Protein 6W3W (pdb70)

Secondary structure (DSSP, 8-state):
-HHHHHHHHHHHHHHHHHHHT-HHHHHHHEEEEEEEEETTEEEESHHHHHHHHHHHT--EEEEEEEEEETTEEEEEEEEEETTEEEEEEEEEEEETTEEEEEEEEE-

Structure (mmCIF, N/CA/C/O backbone):
data_6W3W
#
_entry.id   6W3W
#
_cell.length_a   48.864
_cell.length_b   48.864
_cell.length_c   84.576
_cell.angle_alpha   90.000
_cell.angle_beta   90.000
_cell.angle_gamma   90.000
#
_symmetry.space_group_name_H-M   'P 41 21 2'
#
loop_
_entity.id
_entity.type
_entity.pdbx_description
1 polymer 'DENOVO NTF2'
2 non-polymer 'NITRATE ION'
3 water water
#
loop_
_atom_site.group_PDB
_atom_site.id
_atom_site.type_symbol
_atom_site.label_atom_id
_atom_site.label_alt_id
_atom_site.label_comp_id
_atom_site.label_asym_id
_atom_site.label_entity_id
_atom_site.label_seq_id
_atom_site.pdbx_PDB_ins_code
_atom_site.Cartn_x
_atom_site.Cartn_y
_atom_site.Cartn_z
_atom_site.occupancy
_atom_site.B_iso_or_equiv
_atom_site.auth_seq_id
_atom_site.auth_comp_id
_atom_site.auth_asym_id
_atom_site.auth_atom_id
_atom_site.pdbx_PDB_model_num
ATOM 1 N N . ASP A 1 1 ? 19.80996 11.29414 4.19756 1.000 66.03405 1 ASP A N 1
ATOM 2 C CA . ASP A 1 1 ? 21.27670 11.02791 4.26964 1.000 51.50115 1 ASP A CA 1
ATOM 3 C C . ASP A 1 1 ? 21.72306 10.21090 3.05951 1.000 39.87686 1 ASP A C 1
ATOM 4 O O . ASP A 1 1 ? 20.96635 9.38369 2.54190 1.000 35.25684 1 ASP A O 1
ATOM 15 N N . GLU A 1 2 ? 22.95309 10.46393 2.60054 1.000 39.84144 2 GLU A N 1
ATOM 16 C CA . GLU A 1 2 ? 23.51033 9.66774 1.51374 1.000 39.91587 2 GLU A CA 1
ATOM 17 C C . GLU A 1 2 ? 23.59096 8.19617 1.89434 1.000 44.96984 2 GLU A C 1
ATOM 18 O O . GLU A 1 2 ? 23.42769 7.31821 1.04128 1.000 29.76137 2 GLU A O 1
ATOM 30 N N . ASP A 1 3 ? 23.85041 7.90327 3.16679 1.000 38.96924 3 ASP A N 1
ATOM 31 C CA . ASP A 1 3 ? 23.97671 6.51124 3.58223 1.000 40.00471 3 ASP A CA 1
ATOM 32 C C . ASP A 1 3 ? 22.65896 5.76717 3.42036 1.000 22.37892 3 ASP A C 1
ATOM 33 O O . ASP A 1 3 ? 22.63733 4.62678 2.94392 1.000 29.01297 3 ASP A O 1
ATOM 42 N N . ARG A 1 4 ? 21.54566 6.39872 3.79562 1.000 23.42893 4 ARG A N 1
ATOM 43 C CA . ARG A 1 4 ? 20.24809 5.75010 3.63639 1.000 22.13717 4 ARG A CA 1
ATOM 44 C C . ARG A 1 4 ? 19.93206 5.51153 2.16477 1.000 20.82974 4 ARG A C 1
ATOM 45 O O . ARG A 1 4 ? 19.42475 4.44642 1.79194 1.000 20.53573 4 ARG A O 1
ATOM 66 N N . GLU A 1 5 ? 20.22879 6.49338 1.31274 1.000 23.81201 5 GLU A N 1
ATOM 67 C CA . GLU A 1 5 ? 19.91941 6.35095 -0.10448 1.000 23.01289 5 GLU A CA 1
ATOM 68 C C . GLU A 1 5 ? 20.71984 5.22087 -0.73862 1.000 19.85524 5 GLU A C 1
ATOM 69 O O . GLU A 1 5 ? 20.20926 4.50115 -1.60061 1.000 19.30942 5 GLU A O 1
ATOM 81 N N . TRP A 1 6 ? 21.97496 5.04176 -0.32954 1.000 19.77508 6 TRP A N 1
ATOM 82 C CA . TRP A 1 6 ? 22.76199 3.95044 -0.89551 1.000 16.17916 6 TRP A CA 1
ATOM 83 C C . TRP A 1 6 ? 22.24668 2.59169 -0.43821 1.000 18.41055 6 TRP A C 1
ATOM 84 O O . TRP A 1 6 ? 22.19251 1.64718 -1.23318 1.000 17.67341 6 TRP A O 1
ATOM 105 N N . ILE A 1 7 ? 21.85830 2.46429 0.83255 1.000 16.46788 7 ILE A N 1
ATOM 106 C CA . ILE A 1 7 ? 21.26126 1.20682 1.27415 1.000 16.04065 7 ILE A CA 1
ATOM 107 C C . ILE A 1 7 ? 19.99500 0.92163 0.47388 1.000 17.05698 7 ILE A C 1
ATOM 108 O O . ILE A 1 7 ? 19.72798 -0.22190 0.08784 1.000 17.88189 7 ILE A O 1
ATOM 124 N N . GLU A 1 8 ? 19.19576 1.95527 0.20371 1.000 16.61319 8 GLU A N 1
ATOM 125 C CA . GLU A 1 8 ? 17.96842 1.75195 -0.55896 1.000 14.96328 8 GLU A CA 1
ATOM 126 C C . GLU A 1 8 ? 18.27377 1.28288 -1.97881 1.000 16.61472 8 GLU A C 1
ATOM 127 O O . GLU A 1 8 ? 17.59138 0.39877 -2.51261 1.000 17.01936 8 GLU A O 1
ATOM 139 N N . ARG A 1 9 ? 19.31649 1.84336 -2.59081 1.000 14.99757 9 ARG A N 1
ATOM 140 C CA . ARG A 1 9 ? 19.68201 1.44681 -3.94650 1.000 16.44389 9 ARG A CA 1
ATOM 141 C C . ARG A 1 9 ? 20.08934 -0.02003 -3.98719 1.000 17.09956 9 ARG A C 1
ATOM 142 O O . ARG A 1 9 ? 19.64308 -0.77489 -4.85401 1.000 16.02171 9 ARG A O 1
ATOM 163 N N . PHE A 1 10 ? 20.92033 -0.45158 -3.03727 1.000 15.72542 10 PHE A N 1
ATOM 164 C CA . PHE A 1 10 ? 21.30592 -1.85846 -2.99984 1.000 15.29305 10 PHE A CA 1
ATOM 165 C C . PHE A 1 10 ? 20.12932 -2.75013 -2.62276 1.000 18.00252 10 PHE A C 1
ATOM 166 O O . PHE A 1 10 ? 20.02268 -3.87432 -3.13375 1.000 15.49208 10 PHE A O 1
ATOM 183 N N . ASN A 1 11 ? 19.21654 -2.25860 -1.77660 1.000 17.35256 11 ASN A N 1
ATOM 184 C CA . ASN A 1 11 ? 18.03944 -3.05322 -1.43575 1.000 18.51547 11 ASN A CA 1
ATOM 185 C C . ASN A 1 11 ? 17.19996 -3.35809 -2.67188 1.000 17.41963 11 ASN A C 1
ATOM 186 O O . ASN A 1 11 ? 16.63862 -4.45291 -2.80294 1.000 20.97583 11 ASN A O 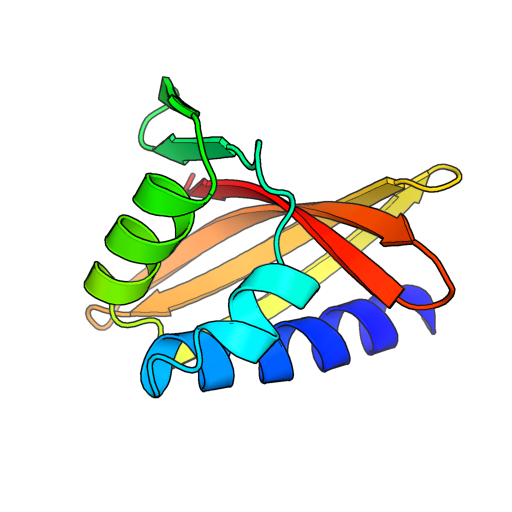1
ATOM 197 N N . ARG A 1 12 ? 17.04957 -2.37157 -3.55665 1.000 18.13149 12 ARG A N 1
ATOM 198 C CA . ARG A 1 12 ? 16.27687 -2.57451 -4.77579 1.000 20.16899 12 ARG A CA 1
ATOM 199 C C . ARG A 1 12 ? 16.92982 -3.64215 -5.64475 1.000 18.06293 12 ARG A C 1
ATOM 200 O O . ARG A 1 12 ? 16.25970 -4.54898 -6.15380 1.000 22.40376 12 ARG A O 1
ATOM 221 N N . ILE A 1 13 ? 18.25442 -3.56361 -5.80118 1.000 17.67513 13 ILE A N 1
ATOM 222 C CA . ILE A 1 13 ? 18.97836 -4.58586 -6.55423 1.000 22.23182 13 ILE A CA 1
ATOM 223 C C . ILE A 1 13 ? 18.83380 -5.94666 -5.88363 1.000 18.44983 13 ILE A C 1
ATOM 224 O O . ILE A 1 13 ? 18.71120 -6.97496 -6.55655 1.000 19.06157 13 ILE A O 1
ATOM 240 N N . LEU A 1 14 ? 18.84680 -5.98062 -4.54951 1.000 16.47118 14 LEU A N 1
ATOM 241 C CA . LEU A 1 14 ? 18.73937 -7.25954 -3.85325 1.000 17.01650 14 LEU A CA 1
ATOM 242 C C . LEU A 1 14 ? 17.37404 -7.89922 -4.08117 1.000 17.64581 14 LEU A C 1
ATOM 243 O O . LEU A 1 14 ? 1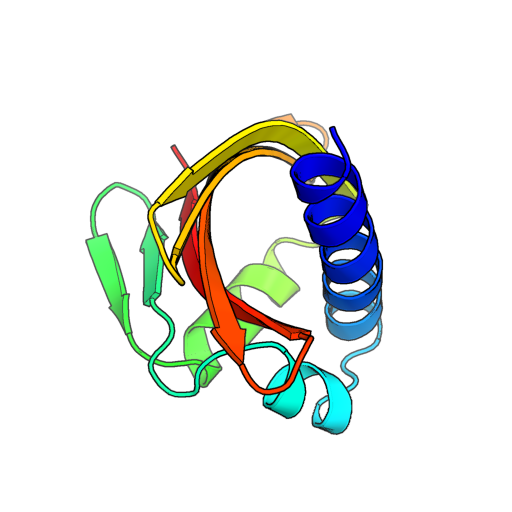7.28145 -9.08686 -4.41091 1.000 21.13802 14 LEU A O 1
ATOM 259 N N . ILE A 1 15 ? 16.29622 -7.13355 -3.88995 1.000 19.39338 15 ILE A N 1
ATOM 260 C CA . ILE A 1 15 ? 14.96287 -7.71490 -4.00070 1.000 22.84278 15 ILE A CA 1
ATOM 261 C C . ILE A 1 15 ? 14.70591 -8.18758 -5.42785 1.000 24.03894 15 ILE A C 1
ATOM 262 O O . ILE A 1 15 ? 14.14594 -9.26600 -5.65015 1.000 24.56006 15 ILE A O 1
ATOM 278 N N . GLU A 1 16 ? 15.11425 -7.39285 -6.41523 1.000 21.53726 16 GLU A N 1
ATOM 279 C CA . GLU A 1 16 ? 14.94988 -7.80132 -7.80568 1.000 26.17163 16 GLU A CA 1
ATOM 280 C C . GLU A 1 16 ? 15.77840 -9.03937 -8.12080 1.000 26.15167 16 GLU A C 1
ATOM 281 O O . GLU A 1 16 ? 15.31043 -9.94796 -8.81740 1.000 27.00899 16 GLU A O 1
ATOM 293 N N . SER A 1 17 ? 17.01064 -9.09800 -7.60913 1.000 24.00802 17 SER A N 1
ATOM 294 C CA . SER A 1 17 ? 17.85891 -10.25993 -7.85464 1.000 19.53356 17 SER A CA 1
ATOM 295 C C . SER A 1 17 ? 17.26630 -11.51570 -7.23214 1.000 25.59927 17 SER A C 1
ATOM 296 O O . SER A 1 17 ? 17.36394 -12.60936 -7.80403 1.000 25.59727 17 SER A O 1
ATOM 304 N N . LEU A 1 18 ? 16.66240 -11.38097 -6.05034 1.000 22.85858 18 LEU A N 1
ATOM 305 C CA . LEU A 1 18 ? 16.00536 -12.52144 -5.43022 1.000 22.22108 18 LEU A CA 1
ATOM 306 C C . LEU A 1 18 ? 14.77867 -12.94299 -6.22179 1.000 26.01903 18 LEU A C 1
ATOM 307 O O . LEU A 1 18 ? 14.51902 -14.13943 -6.39046 1.000 28.80997 18 LEU A O 1
ATOM 323 N N . THR A 1 19 ? 13.99922 -11.97112 -6.69367 1.000 26.91024 19 THR A N 1
ATOM 324 C CA . THR A 1 19 ? 12.77556 -12.30376 -7.40819 1.000 27.87232 19 THR A CA 1
ATOM 325 C C . THR A 1 19 ? 13.07172 -13.05451 -8.69779 1.000 34.14954 19 THR A C 1
ATOM 326 O O . THR A 1 19 ? 12.30876 -13.94796 -9.08090 1.000 34.06347 19 THR A O 1
ATOM 337 N N . THR A 1 20 ? 14.17394 -12.72299 -9.36923 1.000 27.86879 20 THR A N 1
ATOM 338 C CA . THR A 1 20 ? 14.51011 -13.31780 -10.65640 1.000 33.42190 20 THR A CA 1
ATOM 339 C C . THR A 1 20 ? 15.53632 -14.43731 -10.55412 1.000 28.85210 20 THR A C 1
ATOM 340 O O . THR A 1 20 ? 15.89422 -15.02576 -11.57832 1.000 33.49140 20 THR A O 1
ATOM 351 N N . GLY A 1 21 ? 16.01655 -14.74288 -9.35505 1.000 27.05825 21 GLY A N 1
ATOM 352 C CA . GLY A 1 21 ? 17.02466 -15.78150 -9.20994 1.000 29.77147 21 GLY A CA 1
ATOM 353 C C . GLY A 1 21 ? 18.32158 -15.47707 -9.92537 1.000 31.19317 21 GLY A C 1
ATOM 354 O O . GLY A 1 21 ? 18.97275 -16.38935 -10.45280 1.000 29.80025 21 GLY A O 1
ATOM 358 N N . ASP A 1 22 ? 18.72590 -14.21110 -9.94924 1.000 23.78369 22 ASP A N 1
ATOM 359 C CA . ASP A 1 22 ? 19.97962 -13.81325 -10.58909 1.000 26.36019 22 ASP A CA 1
ATOM 360 C C . ASP A 1 22 ? 21.12705 -14.16784 -9.64723 1.000 28.77113 22 ASP A C 1
ATOM 361 O O . ASP A 1 22 ? 21.56214 -13.36135 -8.82310 1.000 22.11963 22 ASP A O 1
ATOM 370 N N . GLU A 1 23 ? 21.63619 -15.39704 -9.78777 1.000 25.65326 23 GLU A N 1
ATOM 371 C CA . GLU A 1 23 ? 22.63056 -15.90473 -8.84760 1.000 29.10867 23 GLU A CA 1
ATOM 372 C C . GLU A 1 23 ? 23.93727 -15.12938 -8.93642 1.000 29.68943 23 GLU A C 1
ATOM 373 O O . GLU A 1 23 ? 24.60933 -14.91823 -7.92015 1.000 22.83235 23 GLU A O 1
ATOM 385 N N . HIS A 1 24 ? 24.33011 -14.72471 -10.14423 1.000 22.82451 24 HIS A N 1
ATOM 386 C CA . HIS A 1 24 ? 25.57271 -13.97927 -10.29737 1.000 21.89220 24 HIS A CA 1
ATOM 387 C C . HIS A 1 24 ? 25.54521 -12.69828 -9.47018 1.000 24.12292 24 HIS A C 1
ATOM 388 O O . HIS A 1 24 ? 26.50750 -12.38293 -8.75927 1.000 24.78818 24 HIS A O 1
ATOM 402 N N . THR A 1 25 ? 24.44705 -11.94241 -9.55098 1.000 19.65943 25 THR A N 1
ATOM 403 C CA . THR A 1 25 ? 24.37685 -10.69268 -8.80028 1.000 15.82480 25 THR A CA 1
ATOM 404 C C . THR A 1 25 ? 24.21482 -10.96269 -7.30810 1.000 16.95632 25 THR A C 1
ATOM 405 O O . THR A 1 25 ? 24.80522 -10.26065 -6.48062 1.000 20.86270 25 THR A O 1
ATOM 416 N N . LEU A 1 26 ? 23.43593 -11.98907 -6.94909 1.000 17.20345 26 LEU A N 1
ATOM 417 C CA . LEU A 1 26 ? 23.29097 -12.34782 -5.54083 1.000 14.66034 26 LEU A CA 1
ATOM 418 C C . LEU A 1 26 ? 24.64033 -12.67829 -4.91514 1.000 21.81305 26 LEU A C 1
ATOM 419 O O . LEU A 1 26 ? 24.91263 -12.29972 -3.77045 1.000 22.93335 26 LEU A O 1
ATOM 435 N N . LYS A 1 27 ? 25.49861 -13.38694 -5.65088 1.000 20.17013 27 LYS A N 1
ATOM 436 C CA . LYS A 1 27 ? 26.82689 -13.70671 -5.14083 1.000 22.34797 27 LYS A CA 1
ATOM 437 C C . LYS A 1 27 ? 27.67539 -12.45856 -4.93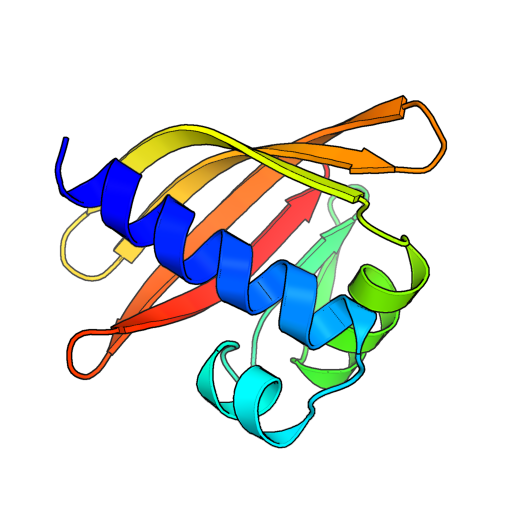568 1.000 22.13860 27 LYS A C 1
ATOM 438 O O . LYS A 1 27 ? 28.56910 -12.44821 -4.08056 1.000 25.17896 27 LYS A O 1
ATOM 457 N N . GLU A 1 28 ? 27.43515 -11.41002 -5.71736 1.000 20.01635 28 GLU A N 1
ATOM 458 C CA . GLU A 1 28 ? 28.15790 -10.15980 -5.52507 1.000 16.30473 28 GLU A CA 1
ATOM 459 C C . GLU A 1 28 ? 27.52965 -9.29053 -4.44730 1.000 18.25673 28 GLU A C 1
ATOM 460 O O . GLU A 1 28 ? 28.19098 -8.38197 -3.93090 1.000 26.56665 28 GLU A O 1
ATOM 472 N N . LEU A 1 29 ? 26.26659 -9.54730 -4.11613 1.000 19.48242 29 LEU A N 1
ATOM 473 C CA . LEU A 1 29 ? 25.53239 -8.72501 -3.17146 1.000 18.16562 29 LEU A CA 1
ATOM 474 C C . LEU A 1 29 ? 25.64234 -9.21711 -1.74225 1.000 16.47672 29 LEU A C 1
ATOM 475 O O . LEU A 1 29 ? 25.58870 -8.41059 -0.80937 1.000 20.84071 29 LEU A O 1
ATOM 491 N N . ILE A 1 30 ? 25.76063 -10.52509 -1.55418 1.000 18.59559 30 ILE A N 1
ATOM 492 C CA . ILE A 1 30 ? 25.57725 -11.15406 -0.25402 1.000 16.51806 30 ILE A CA 1
ATOM 493 C C . ILE A 1 30 ? 26.87542 -11.83036 0.15348 1.000 19.97493 30 ILE A C 1
ATOM 494 O O . ILE A 1 30 ? 27.47396 -12.56894 -0.63401 1.000 20.70235 30 ILE A O 1
ATOM 510 N N . ASP A 1 31 ? 27.29664 -11.58472 1.38691 1.000 18.83083 31 ASP A N 1
ATOM 511 C CA . ASP A 1 31 ? 28.48613 -12.23027 1.91168 1.000 14.56034 31 ASP A CA 1
ATOM 512 C C . ASP A 1 31 ? 28.29396 -13.74419 1.88701 1.000 17.86102 31 ASP A C 1
ATOM 513 O O . ASP A 1 31 ? 27.20573 -14.23573 2.21040 1.000 20.83335 31 ASP A O 1
ATOM 522 N N . PRO A 1 32 ? 29.31253 -14.51217 1.48319 1.000 19.43968 32 PRO A N 1
ATOM 523 C CA . PRO A 1 32 ? 29.11264 -15.97133 1.42124 1.000 19.26476 32 PRO A CA 1
ATOM 524 C C . PRO A 1 32 ? 28.75686 -16.57283 2.76452 1.000 21.50099 32 PRO A C 1
ATOM 525 O O . PRO A 1 32 ? 28.10035 -17.62174 2.82381 1.000 24.40868 32 PRO A O 1
ATOM 536 N N . ASN A 1 33 ? 29.16517 -15.92222 3.85068 1.000 23.54980 33 ASN A N 1
ATOM 537 C CA . ASN A 1 33 ? 28.90712 -16.37786 5.20710 1.000 24.98027 33 ASN A CA 1
ATOM 538 C C . ASN A 1 33 ? 27.77484 -15.59818 5.85570 1.000 24.86945 33 ASN A C 1
ATOM 539 O O . ASN A 1 33 ? 27.69939 -15.50700 7.08663 1.000 23.39072 33 ASN A O 1
ATOM 550 N N . ALA A 1 34 ? 26.88796 -15.03956 5.03612 1.000 22.11267 34 ALA A N 1
ATOM 551 C CA . ALA A 1 34 ? 25.76332 -14.26848 5.54028 1.000 23.10355 34 ALA A CA 1
ATOM 552 C C . ALA A 1 34 ? 24.93417 -15.10461 6.50363 1.000 21.73129 34 ALA A C 1
ATOM 553 O O . ALA A 1 34 ? 24.87045 -16.33385 6.40399 1.000 26.24710 34 ALA A O 1
ATOM 560 N N . ARG A 1 35 ? 24.28873 -14.42121 7.44402 1.000 19.44582 35 ARG A N 1
ATOM 561 C CA . ARG A 1 35 ? 23.44740 -15.06448 8.43635 1.000 16.94426 35 ARG A CA 1
ATOM 562 C C . ARG A 1 35 ? 22.02273 -14.54006 8.33363 1.000 16.92527 35 ARG A C 1
ATOM 563 O O . ARG A 1 35 ? 21.79711 -13.33451 8.21193 1.000 19.35206 35 ARG A O 1
ATOM 584 N N . LEU A 1 36 ? 21.06178 -15.45282 8.38426 1.000 18.72277 36 LEU A N 1
ATOM 585 C CA . LEU A 1 36 ? 19.64593 -15.11990 8.46780 1.000 16.78471 36 LEU A CA 1
ATOM 586 C C . LEU A 1 36 ? 19.16544 -15.48962 9.86354 1.000 24.51620 36 LEU A C 1
ATOM 587 O O . LEU A 1 36 ? 19.38628 -16.61675 10.31800 1.000 23.29782 36 LEU A O 1
ATOM 603 N N . VAL A 1 37 ? 18.53494 -14.54352 10.54937 1.000 20.69248 37 VAL A N 1
ATOM 604 C CA . VAL A 1 37 ? 18.12262 -14.73171 11.93509 1.000 19.21398 37 VAL A CA 1
ATOM 605 C C . VAL A 1 37 ? 16.60355 -14.79975 11.96275 1.000 18.00454 37 VAL A C 1
ATOM 606 O O . VAL A 1 37 ? 15.91708 -13.78870 11.76578 1.000 22.32982 37 VAL A O 1
ATOM 619 N N . ILE A 1 38 ? 16.07558 -15.99311 12.21965 1.000 19.64103 38 ILE A N 1
ATOM 620 C CA . ILE A 1 38 ? 14.64089 -16.23082 12.26355 1.000 19.75746 38 ILE A CA 1
ATOM 621 C C . ILE A 1 38 ? 14.29607 -16.77255 13.64156 1.000 19.38225 38 ILE A C 1
ATOM 622 O O . ILE A 1 38 ? 14.88446 -17.76333 14.09025 1.000 20.33928 38 ILE A O 1
ATOM 638 N N . ASN A 1 39 ? 13.35578 -16.10925 14.31046 1.000 18.99041 39 ASN A N 1
ATOM 639 C CA . ASN A 1 39 ? 12.96792 -16.43255 15.67956 1.000 18.53036 39 ASN A CA 1
ATOM 640 C C . ASN A 1 39 ? 14.19282 -16.62750 16.57312 1.000 27.40761 39 ASN A C 1
ATOM 641 O O . ASN A 1 39 ? 14.27936 -17.56997 17.36207 1.000 25.61162 39 ASN A O 1
ATOM 652 N N . GLY A 1 40 ? 15.15156 -15.71283 16.44382 1.000 22.79268 40 GLY A N 1
ATOM 653 C CA . GLY A 1 40 ? 16.29478 -15.67127 17.32666 1.000 24.56010 40 GLY A CA 1
ATOM 654 C C . 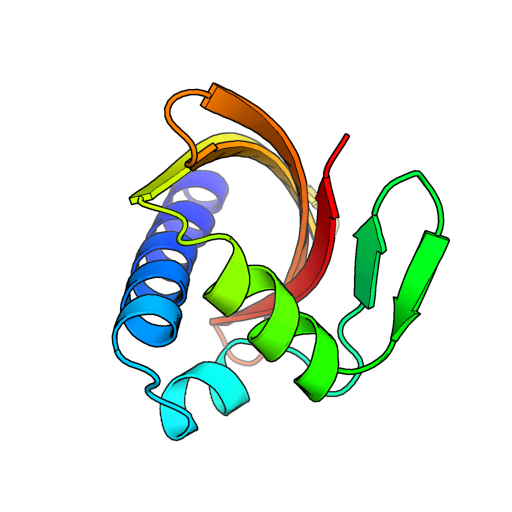GLY A 1 40 ? 17.39522 -16.66440 17.03524 1.000 24.02268 40 GLY A C 1
ATOM 655 O O . GLY A 1 40 ? 18.38517 -16.69353 17.77897 1.000 27.80251 40 GLY A O 1
ATOM 659 N N . ARG A 1 41 ? 17.26681 -17.47313 15.98580 1.000 23.49840 41 ARG A N 1
ATOM 660 C CA . ARG A 1 41 ? 18.26954 -18.47021 15.63693 1.000 24.44810 41 ARG A CA 1
ATOM 661 C C . ARG A 1 41 ? 19.06489 -18.00087 14.42698 1.000 25.44575 41 ARG A C 1
ATOM 662 O O . ARG A 1 41 ? 18.48046 -17.63208 13.40320 1.000 23.10428 41 ARG A O 1
ATOM 683 N N . ASP A 1 42 ? 20.39244 -18.03853 14.54001 1.000 23.75207 42 ASP A N 1
ATOM 684 C CA . ASP A 1 42 ? 21.26841 -17.69447 13.42538 1.000 28.13428 42 ASP A CA 1
ATOM 685 C C . ASP A 1 42 ? 21.33826 -18.86329 12.44797 1.000 28.90903 42 ASP A C 1
ATOM 686 O O . ASP A 1 42 ? 21.73113 -19.97216 12.82626 1.000 29.53740 42 ASP A O 1
ATOM 695 N N . ILE A 1 43 ? 20.95573 -18.61406 11.19814 1.000 25.78201 43 ILE A N 1
ATOM 696 C CA . ILE A 1 43 ? 21.04259 -19.58630 10.11235 1.000 22.93406 43 ILE A CA 1
ATOM 697 C C . ILE A 1 43 ? 22.19902 -19.15626 9.22321 1.000 22.72820 43 ILE A C 1
ATOM 698 O O . ILE A 1 43 ? 22.18147 -18.04942 8.67010 1.000 27.21578 43 ILE A O 1
ATOM 714 N N . HIS A 1 44 ? 23.18622 -20.03363 9.05779 1.000 27.65817 44 HIS A N 1
ATOM 715 C CA . HIS A 1 44 ? 24.46533 -19.64988 8.47917 1.000 23.24448 44 HIS A CA 1
ATOM 716 C C . HIS A 1 44 ? 24.59419 -20.02268 7.01120 1.000 28.58369 44 HIS A C 1
ATOM 717 O O . HIS A 1 44 ? 24.20746 -21.11641 6.59386 1.000 25.33110 44 HIS A O 1
ATOM 731 N N . GLY A 1 45 ? 25.16762 -19.11332 6.24253 1.000 24.04210 45 GLY A N 1
ATOM 732 C CA . GLY A 1 45 ? 25.52924 -19.39977 4.86704 1.000 26.75453 45 GLY A CA 1
ATOM 733 C C . GLY A 1 45 ? 24.65431 -18.64897 3.88189 1.000 26.00259 45 GLY A C 1
ATOM 734 O O . GLY A 1 45 ? 23.42978 -18.56533 4.03958 1.000 23.35408 45 GLY A O 1
ATOM 738 N N . ARG A 1 46 ? 25.29416 -18.10430 2.84315 1.000 24.21987 46 ARG A N 1
ATOM 739 C CA . ARG A 1 46 ? 24.56677 -17.39778 1.79481 1.000 24.10905 46 ARG A CA 1
ATOM 740 C C . ARG A 1 46 ? 23.56466 -18.30353 1.08885 1.000 27.02956 46 ARG A C 1
ATOM 741 O O . ARG A 1 46 ? 22.53374 -17.82238 0.60702 1.000 21.55466 46 ARG A O 1
ATOM 762 N N . GLU A 1 47 ? 23.83211 -19.60958 1.01969 1.000 29.01998 47 GLU A N 1
ATOM 763 C CA . GLU A 1 47 ? 22.90461 -20.50186 0.32954 1.000 23.29122 47 GLU A CA 1
ATOM 764 C C . GLU A 1 47 ? 21.54129 -20.51580 1.00965 1.000 24.43680 47 GLU A C 1
ATOM 765 O O . GLU A 1 47 ? 20.50929 -20.31758 0.35530 1.000 25.34438 47 GLU A O 1
ATOM 777 N N . GLU A 1 48 ? 21.51533 -20.75951 2.32609 1.000 23.70243 48 GLU A N 1
ATOM 778 C CA . GLU A 1 48 ? 20.24661 -20.74763 3.04693 1.000 26.36281 48 GLU A CA 1
ATOM 779 C C . GLU A 1 48 ? 19.65456 -19.34193 3.09925 1.000 19.79542 48 GLU A C 1
ATOM 780 O O . GLU A 1 48 ? 18.43230 -19.17258 3.00923 1.000 24.90867 48 GLU A O 1
ATOM 792 N N . PHE A 1 49 ? 20.50535 -18.32798 3.28621 1.000 23.01240 49 PHE A N 1
ATOM 793 C CA . PHE A 1 49 ? 20.06363 -16.93512 3.23773 1.000 22.06978 49 PHE A CA 1
ATOM 794 C C . PHE A 1 49 ? 19.22513 -16.67758 1.99261 1.000 21.13220 49 PHE A C 1
ATOM 795 O O . PHE A 1 49 ? 18.09411 -16.18600 2.07528 1.000 19.08176 49 PHE A O 1
ATOM 812 N N . VAL A 1 50 ? 19.75917 -17.03584 0.82433 1.000 22.65214 50 VAL A N 1
ATOM 813 C CA . VAL A 1 50 ? 19.04696 -16.79098 -0.42180 1.000 23.96491 50 VAL A CA 1
ATOM 814 C C . VAL A 1 50 ? 17.81939 -17.68250 -0.52431 1.000 20.83435 50 VAL A C 1
ATOM 815 O O . VAL A 1 50 ? 16.73724 -17.22601 -0.90768 1.000 20.60619 50 VAL A O 1
ATOM 828 N N . ARG A 1 51 ? 17.96333 -18.96513 -0.18507 1.000 23.26517 51 ARG A N 1
ATOM 829 C CA . ARG A 1 51 ? 16.83826 -19.88517 -0.29730 1.000 23.48237 51 ARG A CA 1
ATOM 830 C C . ARG A 1 51 ? 15.65383 -19.40379 0.52893 1.000 25.21686 51 ARG A C 1
ATOM 831 O O . ARG A 1 51 ? 14.51808 -19.36237 0.04702 1.000 22.19398 51 ARG A O 1
ATOM 852 N N . LEU A 1 52 ? 15.89761 -19.04092 1.78622 1.000 21.46226 52 LEU A N 1
ATOM 853 C CA . LEU A 1 52 ? 14.78673 -18.68881 2.66217 1.000 21.75297 52 LEU A CA 1
ATOM 854 C C . LEU A 1 52 ? 14.20453 -17.32824 2.30300 1.000 21.82093 52 LEU A C 1
ATOM 855 O O . LEU A 1 52 ? 12.98172 -17.14436 2.33875 1.000 21.85169 52 LEU A O 1
ATOM 871 N N . LEU A 1 53 ? 15.05272 -16.36029 1.95274 1.000 21.32202 53 LEU A N 1
ATOM 872 C CA . LEU A 1 53 ? 14.52337 -15.05908 1.56141 1.000 20.08627 53 LEU A CA 1
ATOM 873 C C . LEU A 1 53 ? 13.76242 -15.15332 0.24402 1.000 24.75822 53 LEU A C 1
ATOM 874 O O . LEU A 1 53 ? 12.75441 -14.46505 0.05323 1.000 26.76895 53 LEU A O 1
ATOM 890 N N . SER A 1 54 ? 14.23457 -15.99033 -0.68246 1.000 23.11887 54 SER A N 1
ATOM 891 C CA . SER A 1 54 ? 13.49796 -16.20253 -1.92296 1.000 24.62941 54 SER A CA 1
ATOM 892 C C . SER A 1 54 ? 12.14324 -16.83372 -1.64215 1.000 30.23450 54 SER A C 1
ATOM 893 O O . SER A 1 54 ? 11.13195 -16.45594 -2.24611 1.000 24.18764 54 SER A O 1
ATOM 901 N N . GLU A 1 55 ? 12.10412 -17.77830 -0.70200 1.000 26.78046 55 GLU A N 1
ATOM 902 C CA . GLU A 1 55 ? 10.85305 -18.43962 -0.35624 1.000 28.19846 55 GLU A CA 1
ATOM 903 C C . GLU A 1 55 ? 9.83516 -17.44985 0.19868 1.000 28.23616 55 GLU A C 1
ATOM 904 O O . GLU A 1 55 ? 8.62784 -17.59106 -0.02950 1.000 27.94943 55 GLU A O 1
ATOM 916 N N . MET A 1 56 ? 10.29718 -16.44377 0.94307 1.000 24.51492 56 MET A N 1
ATOM 917 C CA . MET A 1 56 ? 9.35788 -15.50159 1.54136 1.000 25.57919 56 MET A CA 1
ATOM 918 C C . MET A 1 56 ? 8.54276 -14.76772 0.48996 1.000 22.56975 56 MET A C 1
ATOM 919 O O . MET A 1 56 ? 7.38878 -14.39762 0.74201 1.000 30.12125 56 MET A O 1
ATOM 933 N N . GLY A 1 57 ? 9.13239 -14.51432 -0.67385 1.000 31.63081 57 GLY A N 1
ATOM 934 C CA . GLY A 1 57 ? 8.47480 -13.73013 -1.69670 1.000 38.92717 57 GLY A CA 1
ATOM 935 C C . GLY A 1 57 ? 8.35771 -12.26560 -1.33233 1.000 30.84953 57 GLY A C 1
ATOM 936 O O . GLY A 1 57 ? 7.26593 -11.69215 -1.39413 1.000 30.54327 57 GLY A O 1
ATOM 940 N N . VAL A 1 58 ? 9.47934 -11.64148 -0.96424 1.000 26.49770 58 VAL A N 1
ATOM 941 C CA . VAL A 1 58 ? 9.44495 -10.24499 -0.55085 1.000 32.91556 58 VAL A CA 1
ATOM 942 C C . VAL A 1 58 ? 8.99752 -9.37263 -1.71317 1.000 33.58922 58 VAL A C 1
ATOM 943 O O . VAL A 1 58 ? 9.58942 -9.39459 -2.79963 1.000 37.16639 58 VAL A O 1
ATOM 956 N N . LYS A 1 59 ? 7.95701 -8.57749 -1.47723 1.000 29.83830 59 LYS A N 1
ATOM 957 C CA . LYS A 1 59 ? 7.42344 -7.67841 -2.49135 1.000 33.17049 59 LYS A CA 1
ATOM 958 C C . LYS A 1 59 ? 8.02075 -6.28379 -2.39990 1.000 42.04762 59 LYS A C 1
ATOM 959 O O . LYS A 1 59 ? 8.16712 -5.60864 -3.42485 1.000 37.32479 59 LYS A O 1
ATOM 978 N N . HIS A 1 60 ? 8.36614 -5.83826 -1.19725 1.000 37.64940 60 HIS A N 1
ATOM 979 C CA . HIS A 1 60 ? 9.04289 -4.56594 -1.01814 1.000 32.94555 60 HIS A CA 1
ATOM 980 C C . HIS A 1 60 ? 9.86035 -4.63146 0.26252 1.000 40.21567 60 HIS A C 1
ATOM 981 O O . HIS A 1 60 ? 9.49738 -5.32550 1.21510 1.000 28.10233 60 HIS A O 1
ATOM 995 N N . PHE A 1 61 ? 10.97231 -3.90604 0.26371 1.000 24.21098 61 PHE A N 1
ATOM 996 C CA . PHE A 1 61 ? 11.86126 -3.75186 1.41205 1.000 21.93311 61 PHE A CA 1
ATOM 997 C C . PHE A 1 61 ? 11.95884 -2.25302 1.66894 1.000 21.33164 61 PHE A C 1
ATOM 998 O O . PHE A 1 61 ? 12.54041 -1.51720 0.86442 1.000 30.14884 61 PHE A O 1
ATOM 1015 N N . HIS A 1 62 ? 11.36900 -1.80276 2.77468 1.000 22.84263 62 HIS A N 1
ATOM 1016 C CA . HIS A 1 62 ? 11.34326 -0.39247 3.13574 1.000 24.27956 62 HIS A CA 1
ATOM 1017 C C . HIS A 1 62 ? 12.36855 -0.11919 4.22664 1.000 27.47463 62 HIS A C 1
ATOM 1018 O O . HIS A 1 62 ? 12.44380 -0.86851 5.20695 1.000 22.38677 62 HIS A O 1
ATOM 1032 N N . VAL A 1 63 ? 13.13437 0.95704 4.06986 1.000 18.58314 63 VAL A N 1
ATOM 1033 C CA . VAL A 1 63 ? 14.10030 1.36103 5.08364 1.000 21.91341 63 VAL A CA 1
ATOM 1034 C C . VAL A 1 63 ? 13.43667 2.32798 6.05061 1.000 19.79205 63 VAL A C 1
ATOM 1035 O O . VAL A 1 63 ? 12.87114 3.34901 5.64054 1.000 19.50508 63 VAL A O 1
ATOM 1048 N N . HIS A 1 64 ? 13.50767 2.00092 7.33952 1.000 19.71654 64 HIS A N 1
ATOM 1049 C CA . HIS A 1 64 ? 13.12425 2.94172 8.38076 1.000 21.61146 64 HIS A CA 1
ATOM 1050 C C . HIS A 1 64 ? 14.27254 3.89998 8.68479 1.000 18.23326 64 HIS A C 1
ATOM 1051 O O . HIS A 1 64 ? 14.14644 5.11458 8.49407 1.000 21.28895 64 HIS A O 1
ATOM 1065 N N . ASP A 1 65 ? 15.41072 3.37268 9.14155 1.000 19.30342 65 ASP A N 1
ATOM 1066 C CA . ASP A 1 65 ? 16.58154 4.20515 9.36205 1.000 19.33135 65 ASP A CA 1
ATOM 1067 C C . ASP A 1 65 ? 17.84610 3.36484 9.24025 1.000 21.38022 65 ASP A C 1
ATOM 1068 O O . ASP A 1 65 ? 17.80705 2.13178 9.22472 1.000 21.16358 65 ASP A O 1
ATOM 1077 N N . VAL A 1 66 ? 18.97533 4.06489 9.12608 1.000 22.15304 66 VAL A N 1
ATOM 1078 C CA . VAL A 1 66 ? 20.28178 3.46113 8.90340 1.000 20.99772 66 VAL A CA 1
ATOM 1079 C C . VAL A 1 66 ? 21.28034 4.11120 9.85053 1.000 21.96987 66 VAL A C 1
ATOM 1080 O O . VAL A 1 66 ? 21.34200 5.34130 9.93833 1.000 27.97565 66 VAL A O 1
ATOM 1093 N N . LYS A 1 67 ? 22.06949 3.29104 10.54395 1.000 21.06216 67 LYS A N 1
ATOM 1094 C CA . LYS A 1 67 ? 23.18635 3.76416 11.35506 1.000 27.79940 67 LYS A CA 1
ATOM 1095 C C . LYS A 1 67 ? 24.47111 3.15920 10.80702 1.000 26.10641 67 LYS A C 1
ATOM 1096 O O . LYS A 1 67 ? 24.61893 1.93287 10.77717 1.000 21.39616 67 LYS A O 1
ATOM 1115 N N . VAL A 1 68 ? 25.39256 4.01528 10.37098 1.000 24.43353 68 VAL A N 1
ATOM 1116 C CA . VAL A 1 68 ? 26.67451 3.58324 9.82904 1.000 25.88721 68 VAL A CA 1
ATOM 1117 C C . VAL A 1 68 ? 27.71670 3.68427 10.93073 1.000 24.40286 68 VAL A C 1
ATOM 1118 O O . VAL A 1 68 ? 27.76156 4.67272 11.67134 1.000 28.17517 68 VAL A O 1
ATOM 1131 N N . VAL A 1 69 ? 28.56008 2.66448 11.03987 1.000 25.48108 69 VAL A N 1
ATOM 1132 C CA . VAL A 1 69 ? 29.64305 2.63327 12.01237 1.000 20.77538 69 VAL A CA 1
ATOM 1133 C C . VAL A 1 69 ? 30.87151 2.16453 11.25328 1.000 18.48942 69 VAL A C 1
ATOM 1134 O O . VAL A 1 69 ? 31.01435 0.96907 10.97635 1.000 20.51153 69 VAL A O 1
ATOM 1147 N N . GLY A 1 70 ? 31.76259 3.08884 10.92396 1.000 23.60625 70 GLY A N 1
ATOM 1148 C CA . GLY A 1 70 ? 32.93898 2.71025 10.16149 1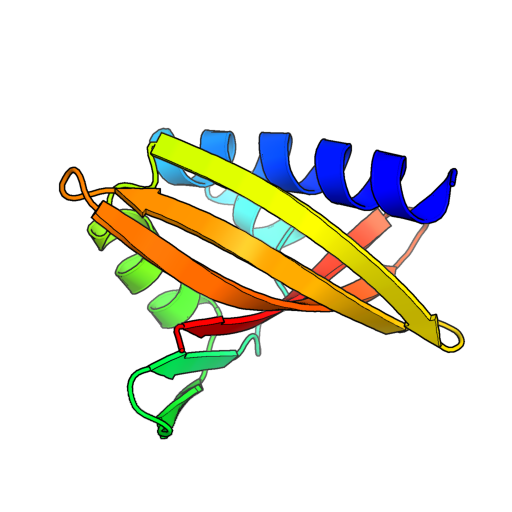.000 23.78806 70 GLY A CA 1
ATOM 1149 C C . GLY A 1 70 ? 32.51077 2.08661 8.84950 1.000 20.06582 70 GLY A C 1
ATOM 1150 O O . GLY A 1 70 ? 31.76356 2.69264 8.07214 1.000 26.69313 70 GLY A O 1
ATOM 1154 N N . ASN A 1 71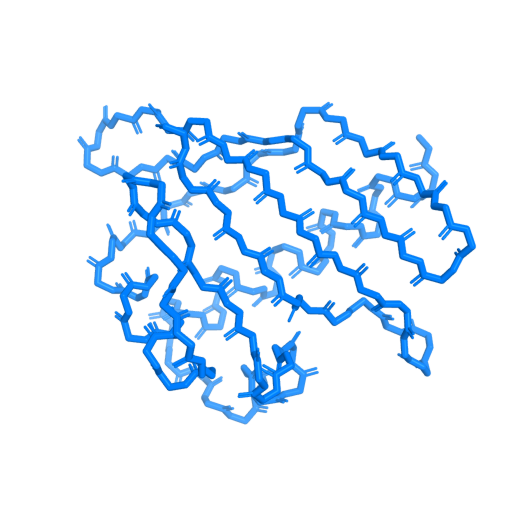 ? 32.96492 0.85286 8.60075 1.000 19.53011 71 ASN A N 1
ATOM 1155 C CA . ASN A 1 71 ? 32.64726 0.11907 7.38363 1.000 16.92604 71 ASN A CA 1
ATOM 1156 C C . ASN A 1 71 ? 31.38637 -0.72636 7.49866 1.000 25.51927 71 ASN A C 1
ATOM 1157 O O . ASN A 1 71 ? 31.07552 -1.47550 6.57042 1.000 22.34948 71 ASN A O 1
ATOM 1168 N N . LYS A 1 72 ? 30.68308 -0.66219 8.62130 1.000 18.52764 72 LYS A N 1
ATOM 1169 C CA . LYS A 1 72 ? 29.48474 -1.45142 8.83533 1.000 17.45823 72 LYS A CA 1
ATOM 1170 C C . LYS A 1 72 ? 28.28591 -0.52833 8.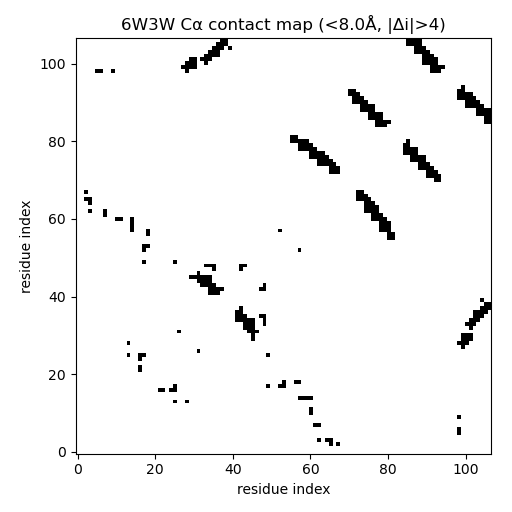98024 1.000 21.84827 72 LYS A C 1
ATOM 1171 O O . LYS A 1 72 ? 28.42239 0.67457 9.21966 1.000 26.03542 72 LYS A O 1
ATOM 1190 N N . ALA A 1 73 ? 27.10321 -1.10909 8.80205 1.000 17.92593 73 ALA A N 1
ATOM 1191 C CA . ALA A 1 73 ? 25.85994 -0.37996 8.97791 1.000 17.01927 73 ALA A CA 1
ATOM 1192 C C . ALA A 1 73 ? 24.80785 -1.34539 9.49195 1.000 21.51159 73 ALA A C 1
ATOM 1193 O O . ALA A 1 73 ? 24.82826 -2.53540 9.16949 1.000 19.70553 73 ALA A O 1
ATOM 1200 N N . VAL A 1 74 ? 23.89482 -0.82321 10.30124 1.000 18.90682 74 VAL A N 1
ATOM 1201 C CA . VAL A 1 74 ? 22.70360 -1.54787 10.71127 1.000 13.92403 74 VAL A CA 1
ATOM 1202 C C . VAL A 1 74 ? 21.49654 -0.74392 10.25664 1.000 16.63982 74 VAL A C 1
ATOM 1203 O O . VAL A 1 74 ? 21.40326 0.46209 10.52671 1.000 19.72819 74 VAL A O 1
ATOM 1216 N N . THR A 1 75 ? 20.59090 -1.41580 9.55289 1.000 17.61571 75 THR A N 1
ATOM 1217 C CA . THR A 1 75 ? 19.39444 -0.82757 8.97817 1.000 20.32947 75 THR A CA 1
ATOM 1218 C C . THR A 1 75 ? 18.18483 -1.46520 9.63179 1.000 15.52433 75 THR A C 1
ATOM 1219 O O . THR A 1 75 ? 18.10289 -2.69376 9.72222 1.000 18.36635 75 THR A O 1
ATOM 1230 N N . ARG A 1 76 ? 17.26263 -0.63842 10.09643 1.000 18.70418 76 ARG A N 1
ATOM 1231 C CA . ARG A 1 76 ? 15.95098 -1.10163 10.50930 1.000 17.61821 76 ARG A CA 1
ATOM 1232 C C . ARG A 1 76 ? 14.98450 -0.84555 9.36866 1.000 16.86761 76 ARG A C 1
ATOM 1233 O O . ARG A 1 76 ? 15.00164 0.22521 8.75702 1.000 18.75272 76 ARG A O 1
ATOM 1254 N N . GLY A 1 77 ? 14.15919 -1.83572 9.06965 1.000 20.22461 77 GLY A N 1
ATOM 1255 C CA . GLY A 1 77 ? 13.26135 -1.70089 7.95080 1.000 24.78322 77 GLY A CA 1
ATOM 1256 C C . GLY A 1 77 ? 12.09834 -2.65459 8.05526 1.000 23.84188 77 GLY A C 1
ATOM 1257 O O . GLY A 1 77 ? 11.88288 -3.29920 9.08400 1.000 21.89340 77 GLY A O 1
ATOM 1261 N N . ILE A 1 78 ? 11.34960 -2.73529 6.96218 1.000 25.90767 78 ILE A N 1
ATOM 1262 C CA . ILE A 1 78 ? 10.14214 -3.54070 6.89644 1.000 23.16689 78 ILE A CA 1
ATOM 1263 C C . ILE A 1 78 ? 10.17241 -4.33845 5.60714 1.000 23.94319 78 ILE A C 1
ATOM 1264 O O . ILE A 1 78 ? 10.36359 -3.77273 4.52466 1.000 26.84643 78 ILE A O 1
ATOM 1280 N N . LEU A 1 79 ? 9.98715 -5.64758 5.72720 1.000 21.38050 79 LEU A N 1
ATOM 1281 C CA . LEU A 1 79 ? 9.76181 -6.51840 4.58475 1.000 25.79192 79 LEU A CA 1
ATOM 1282 C C . LEU A 1 79 ? 8.26339 -6.74216 4.43685 1.000 31.74561 79 LEU A C 1
ATOM 1283 O O . LEU A 1 79 ? 7.57988 -7.06616 5.41474 1.000 32.43060 79 LEU A O 1
ATOM 1299 N N . TYR A 1 80 ? 7.76020 -6.55939 3.22020 1.000 29.85850 80 TYR A N 1
ATOM 1300 C CA . TYR A 1 80 ? 6.35054 -6.74186 2.90280 1.000 33.74291 80 TYR A CA 1
ATOM 1301 C C . TYR A 1 80 ? 6.20211 -8.02954 2.10563 1.000 33.65597 80 TYR A C 1
ATOM 1302 O O . TYR A 1 80 ? 6.75447 -8.14994 1.00687 1.000 34.63994 80 TYR A O 1
ATOM 1320 N N . PHE A 1 81 ? 5.46863 -8.98658 2.66155 1.000 37.24783 81 PHE A N 1
ATOM 1321 C CA . PHE A 1 81 ? 5.15902 -10.23178 1.97387 1.000 49.51519 81 PHE A CA 1
ATOM 1322 C C . PHE A 1 81 ? 4.12104 -10.96047 2.81055 1.000 65.59432 81 PHE A C 1
ATOM 1323 O O . PHE A 1 81 ? 3.94008 -10.66653 3.99611 1.000 51.72400 81 PHE A O 1
ATOM 1340 N N . ASN A 1 82 ? 3.44120 -11.91506 2.18010 1.000 66.12039 82 ASN A N 1
ATOM 1341 C CA . ASN A 1 82 ? 2.33312 -12.62178 2.81509 1.000 72.16858 82 ASN A CA 1
ATOM 1342 C C . ASN A 1 82 ? 1.23273 -11.65277 3.23316 1.000 67.95944 82 ASN A C 1
ATOM 1343 O O . ASN A 1 82 ? 0.49774 -11.90403 4.19123 1.000 52.20141 82 ASN A O 1
ATOM 1354 N N . GLY A 1 83 ? 1.12805 -10.52930 2.52839 1.000 61.48621 83 GLY A N 1
ATOM 1355 C CA . GLY A 1 83 ? 0.15900 -9.50728 2.86432 1.000 63.65678 83 GLY A CA 1
ATOM 1356 C C . GLY A 1 83 ? 0.38410 -8.88365 4.22554 1.000 67.34463 83 GLY A C 1
ATOM 1357 O O . GLY A 1 83 ? -0.48256 -8.16524 4.73251 1.000 69.27604 83 GLY A O 1
ATOM 1361 N N . ARG A 1 84 ? 1.53969 -9.14408 4.82569 1.000 56.58216 84 ARG A N 1
ATOM 1362 C CA . ARG A 1 84 ? 1.86313 -8.66421 6.16060 1.000 51.73401 84 ARG A CA 1
ATOM 1363 C C . ARG A 1 84 ? 3.16001 -7.86706 6.12858 1.000 44.38086 84 ARG A C 1
ATOM 1364 O O . ARG A 1 84 ? 3.92831 -7.91281 5.16557 1.000 42.44882 84 ARG A O 1
ATOM 1385 N N . GLU A 1 85 ? 3.39457 -7.12851 7.20935 1.000 41.16455 85 GLU A N 1
ATOM 1386 C CA . GLU A 1 85 ? 4.61157 -6.35238 7.39676 1.000 32.76843 85 GLU A CA 1
ATOM 1387 C C . GLU A 1 85 ? 5.47128 -7.03921 8.44742 1.000 42.03472 85 GLU A C 1
ATOM 1388 O O . GLU A 1 85 ? 4.96215 -7.45929 9.49210 1.000 39.95295 85 GLU A O 1
ATOM 1400 N N . TYR A 1 86 ? 6.76815 -7.15317 8.17179 1.000 27.94638 86 TYR A N 1
ATOM 1401 C CA . TYR A 1 86 ? 7.70857 -7.78283 9.08964 1.000 24.14258 86 TYR A CA 1
ATOM 1402 C C . TYR A 1 86 ? 8.85176 -6.81855 9.35561 1.000 29.78067 86 TYR A C 1
ATOM 1403 O O . TYR A 1 86 ? 9.52212 -6.37431 8.41951 1.000 24.61795 86 TYR A O 1
ATOM 1421 N N . ASP A 1 87 ? 9.07012 -6.49764 10.62324 1.0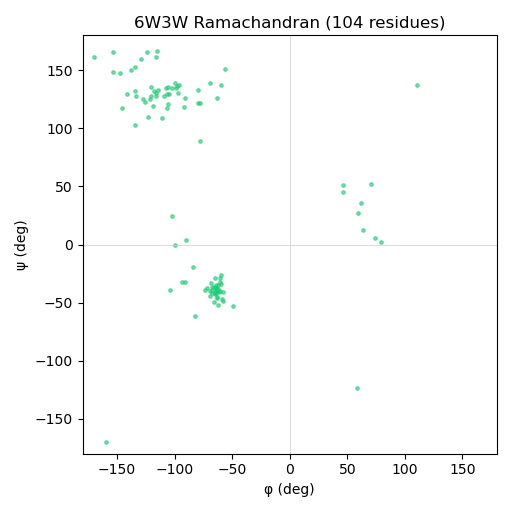00 21.77411 87 ASP A N 1
ATOM 1422 C CA . ASP A 1 87 ? 10.22922 -5.70674 11.00543 1.000 23.10151 87 ASP A CA 1
ATOM 1423 C C . ASP A 1 87 ? 11.49532 -6.52892 10.82466 1.000 21.88776 87 ASP A C 1
ATOM 1424 O O . ASP A 1 87 ? 11.52818 -7.72122 11.14577 1.000 20.77820 87 ASP A O 1
ATOM 1433 N N . VAL A 1 88 ? 12.54184 -5.88514 10.30289 1.000 18.92182 88 VAL A N 1
ATOM 1434 C CA . VAL A 1 88 ? 13.82243 -6.54001 10.08383 1.000 19.22015 88 VAL A CA 1
ATOM 1435 C C . VAL A 1 88 ? 14.95561 -5.60636 10.49013 1.000 14.31580 88 VAL A C 1
ATOM 1436 O O . VAL A 1 88 ? 14.82505 -4.37841 10.46225 1.000 16.66499 88 VAL A O 1
ATOM 1449 N N . ASP A 1 89 ? 16.05422 -6.21128 10.92425 1.000 15.24949 89 ASP A N 1
ATOM 1450 C CA . ASP A 1 89 ? 17.35245 -5.57118 11.04372 1.000 19.53129 89 ASP A CA 1
ATOM 1451 C C . ASP A 1 89 ? 18.21106 -6.10743 9.90555 1.000 17.07627 89 ASP A C 1
ATOM 1452 O O . ASP A 1 89 ? 18.20998 -7.31228 9.64689 1.000 18.56283 89 ASP A O 1
ATOM 1461 N N . VAL A 1 90 ? 18.94004 -5.23533 9.21632 1.000 16.94934 90 VAL A N 1
ATOM 1462 C CA . VAL A 1 90 ? 19.81171 -5.65835 8.12426 1.000 16.08085 90 VAL A CA 1
ATOM 1463 C C . VAL A 1 90 ? 21.20576 -5.10568 8.37206 1.000 15.35388 90 VAL A C 1
ATOM 1464 O O . VAL A 1 90 ? 21.37404 -3.89621 8.55258 1.000 16.91605 90 VAL A O 1
ATOM 1477 N N . PHE A 1 91 ? 22.19941 -5.98552 8.38028 1.000 15.48762 91 PHE A N 1
ATOM 1478 C CA . PHE A 1 91 ? 23.58667 -5.60357 8.60882 1.000 13.22836 91 PHE A CA 1
ATOM 1479 C C . PHE A 1 91 ? 24.35114 -5.69323 7.29481 1.000 15.13050 91 PHE A C 1
ATOM 1480 O O . PHE A 1 91 ? 24.28291 -6.71317 6.59801 1.000 17.49092 91 PHE A O 1
ATOM 1497 N N . THR A 1 92 ? 25.06143 -4.61872 6.95459 1.000 16.28237 92 THR A N 1
ATOM 1498 C CA . THR A 1 92 ? 25.82707 -4.54632 5.71890 1.000 20.21955 92 THR A CA 1
ATOM 1499 C C . THR A 1 92 ? 27.24821 -4.09414 6.02256 1.000 17.99530 92 THR A C 1
ATOM 1500 O O . THR A 1 92 ? 27.52415 -3.50683 7.07090 1.000 18.00890 92 THR A O 1
ATOM 1511 N N . ARG A 1 93 ? 28.15879 -4.37415 5.09121 1.000 16.47072 93 ARG A N 1
ATOM 1512 C CA . ARG A 1 93 ? 29.50390 -3.83501 5.19958 1.000 16.46555 93 ARG A CA 1
ATOM 1513 C C . ARG A 1 93 ? 29.92321 -3.27667 3.84928 1.000 23.29804 93 ARG A C 1
ATOM 1514 O O . ARG A 1 93 ? 29.46353 -3.72978 2.79691 1.000 19.38319 93 ARG A O 1
ATOM 1535 N N . LYS A 1 94 ? 30.81621 -2.29402 3.90186 1.000 23.39212 94 LYS A N 1
ATOM 1536 C CA . LYS A 1 94 ? 31.33841 -1.65576 2.70668 1.000 27.01710 94 LYS A CA 1
ATOM 1537 C C . LYS A 1 94 ? 32.41824 -2.52344 2.08128 1.000 32.91167 94 LYS A C 1
ATOM 1538 O O . LYS A 1 94 ? 33.31726 -3.01069 2.77299 1.000 34.91196 94 LYS A O 1
ATOM 1557 N N . ILE A 1 95 ? 32.33185 -2.70978 0.77151 1.000 30.71253 95 ILE A N 1
ATOM 1558 C CA . ILE A 1 95 ? 33.34102 -3.45240 0.03026 1.000 40.05201 95 ILE A CA 1
ATOM 1559 C C . ILE A 1 95 ? 33.44081 -2.80149 -1.34206 1.000 30.09407 95 ILE A C 1
ATOM 1560 O O . ILE A 1 95 ? 32.45235 -2.73998 -2.07999 1.000 28.66037 95 ILE A O 1
ATOM 1576 N N . ASP A 1 96 ? 34.61636 -2.26096 -1.66264 1.000 31.75129 96 ASP A N 1
ATOM 1577 C CA . ASP A 1 96 ? 34.91701 -1.72956 -2.99119 1.000 42.01133 96 ASP A CA 1
ATOM 1578 C C . ASP A 1 96 ? 33.78988 -0.84369 -3.51400 1.000 35.20638 96 ASP A C 1
ATOM 1579 O O . ASP A 1 96 ? 33.29048 -1.01525 -4.62983 1.000 39.42538 96 ASP A O 1
ATOM 1588 N N . GLY A 1 97 ? 33.39292 0.11969 -2.68688 1.000 31.27120 97 GLY A N 1
ATOM 1589 C CA . GLY A 1 97 ? 32.36326 1.05973 -3.07271 1.000 32.39399 97 GLY A CA 1
ATOM 1590 C C . GLY A 1 97 ? 30.96072 0.51022 -3.09252 1.000 31.65361 97 GLY A C 1
ATOM 1591 O O . GLY A 1 97 ? 30.04221 1.21196 -3.50916 1.000 34.70177 97 GLY A O 1
ATOM 1595 N N . ARG A 1 98 ? 30.76073 -0.72540 -2.65908 1.000 24.70288 98 ARG A N 1
ATOM 1596 C CA . ARG A 1 98 ? 29.43975 -1.32450 -2.60511 1.000 17.30194 98 ARG A CA 1
ATOM 1597 C C . ARG A 1 98 ? 29.07445 -1.59132 -1.15241 1.000 19.43760 98 ARG A C 1
ATOM 1598 O O . ARG A 1 98 ? 29.92145 -1.54765 -0.25885 1.000 25.16417 98 ARG A O 1
ATOM 1619 N N . TRP A 1 99 ? 27.79493 -1.86676 -0.93152 1.000 17.86836 99 TRP A N 1
ATOM 1620 C CA . TRP A 1 99 ? 27.33048 -2.49529 0.29441 1.000 18.37877 99 TRP A CA 1
ATOM 1621 C C . TRP A 1 99 ? 27.21170 -3.99353 0.04640 1.000 22.47586 99 TRP A C 1
ATOM 1622 O O . TRP A 1 99 ? 26.72736 -4.42181 -1.00430 1.000 21.62424 99 TRP A O 1
ATOM 1643 N N . LEU A 1 100 ? 27.66354 -4.78423 1.00868 1.000 17.36826 100 LEU A N 1
ATOM 1644 C CA . LEU A 1 100 ? 27.51213 -6.23151 0.99360 1.000 18.70352 100 LEU A CA 1
ATOM 1645 C C . LEU A 1 100 ? 26.60876 -6.62192 2.15186 1.000 17.53544 100 LEU A C 1
ATOM 1646 O O . LEU A 1 100 ? 26.81063 -6.14999 3.27447 1.000 16.55127 100 LEU A O 1
ATOM 1662 N N . TYR A 1 101 ? 25.62427 -7.47948 1.88665 1.000 16.39639 101 TYR A N 1
ATOM 1663 C CA . TYR A 1 101 ? 24.70364 -7.92545 2.93226 1.000 17.00540 101 TYR A CA 1
ATOM 1664 C C . TYR A 1 101 ? 25.35443 -9.01643 3.77456 1.000 15.52582 101 TYR A C 1
ATOM 1665 O O . TYR A 1 101 ? 25.76912 -10.05422 3.25005 1.000 17.36559 101 TYR A O 1
ATOM 1683 N N . GLU A 1 102 ? 25.44968 -8.77191 5.08401 1.000 15.00956 102 GLU A N 1
ATOM 1684 C CA . GLU A 1 102 ? 26.07909 -9.69687 6.01746 1.000 21.59927 102 GLU A CA 1
ATOM 1685 C C . GLU A 1 102 ? 25.07787 -10.48298 6.85256 1.000 22.50099 102 GLU A C 1
ATOM 1686 O O . GLU A 1 102 ? 25.30380 -11.66313 7.13028 1.000 20.64360 102 GLU A O 1
ATOM 1698 N N . SER A 1 103 ? 23.98894 -9.86013 7.29186 1.000 18.65841 103 SER A N 1
ATOM 1699 C CA A SER A 1 103 ? 22.97957 -10.59409 8.03698 0.580 16.97039 103 SER A CA 1
ATOM 1700 C CA B SER A 1 103 ? 22.98077 -10.58662 8.05030 0.420 17.07608 103 SER A CA 1
ATOM 1701 C C . SER A 1 103 ? 21.65807 -9.84583 7.95956 1.000 17.42657 103 SER A C 1
ATOM 1702 O O . SER A 1 103 ? 21.62612 -8.63369 7.73292 1.000 18.30370 103 SER A O 1
ATOM 1715 N N . LEU A 1 104 ? 20.57497 -10.59113 8.14157 1.000 16.08267 104 LEU A N 1
ATOM 1716 C CA . LEU A 1 104 ? 19.22852 -10.04051 8.17586 1.000 20.72130 104 LEU A CA 1
ATOM 1717 C C . LEU A 1 104 ? 18.48185 -10.79713 9.26091 1.000 20.82817 104 LEU A C 1
ATOM 1718 O O . LEU A 1 104 ? 18.53012 -12.03107 9.30496 1.000 19.44365 104 LEU A O 1
ATOM 1734 N N . GLU A 1 105 ? 17.84483 -10.05914 10.16397 1.000 17.82830 105 GLU A N 1
ATOM 1735 C CA . GLU A 1 105 ? 17.03909 -10.64650 11.22125 1.000 18.56567 105 GLU A CA 1
ATOM 1736 C C . GLU A 1 105 ? 15.59199 -10.22793 11.01899 1.000 17.44001 105 GLU A C 1
ATOM 1737 O O . GLU A 1 105 ? 15.30259 -9.03592 10.87837 1.000 19.30974 105 GLU A O 1
ATOM 1749 N N . VAL A 1 106 ? 14.69171 -11.20347 10.99493 1.000 16.92190 106 VAL A N 1
ATOM 1750 C CA . VAL A 1 106 ? 13.26061 -10.93695 11.00352 1.000 19.88985 106 VAL A CA 1
ATOM 1751 C C . VAL A 1 106 ? 12.81050 -10.92923 12.45793 1.000 22.65381 106 VAL A C 1
ATOM 1752 O O . VAL A 1 106 ? 12.94007 -11.93692 13.16004 1.000 23.41852 106 VAL A O 1
ATOM 1765 N N . LYS A 1 107 ? 12.29596 -9.79611 12.91645 1.000 21.14666 107 LYS A N 1
ATOM 1766 C CA . LYS A 1 107 ? 11.85957 -9.67623 14.30292 1.000 23.74179 107 LYS A CA 1
ATOM 1767 C C . LYS A 1 107 ? 10.55951 -10.44032 14.52794 1.000 33.60138 107 LYS A C 1
ATOM 1768 O O . LYS A 1 107 ? 9.65592 -10.42577 13.69277 1.000 40.10977 107 LYS A O 1
#

Foldseek 3Di:
DVVVVQVQVLQVVQLVCLQVVVVVVLPVAADQFAWEAEPRDTDTGSVVVSVVVSVQNFPDWAWPDWDDDVQKIWTWIWTQGPNDIWIKIWMWGDDPNHTHTRYMYTD

Sequence (107 aa):
DEDREWIERFNRILIESLTTGDEHTLKELIDPNARLVINGRDIHGREEFVRLLSEMGVKHFHVHDVKVVGNKAVTRGILYFNGREYDVDVFTRKIDGRWLYESSLEVK

Solvent-accessible surface area: 6590 Å² total; per-residue (Å²): 111,125,48,111,83,122,0,75,109,21,4,165,75,1,23,95,7,15,105,103,46,57,127,130,38,6,112,82,7,0,14,73,113,0,115,0,18,60,144,62,153,58,16,114,20,50,144,66,1,31,134,32,4,49,130,35,36,12,173,92,12,74,7,114,41,29,131,50,109,61,100,104,4,46,0,123,4,33,2,65,13,108,91,164,113,55,84,2,20,1,80,0,65,94,55,129,83,85,10,9,0,33,19,3,43,19,147

B-factor: mean 32.25, std 13.93, range [13.23, 111.39]

Radius of gyration: 12.52 Å; Cα contacts (8 Å, |Δi|>4): 206; chains: 1; bounding box: 35×32×28 Å

Nearest PDB structures (foldseek):
  6w3w-assembly1_A  TM=1.009E+00  e=3.985E-21  synthetic construct
  4orl-assembly1_A  TM=7.716E-01  e=1.683E-07  Bacteroides ovatus ATCC 8483
  4q53-assembly1_A  TM=7.242E-01  e=8.913E-07  Bacteroides uniformis ATCC 8492
  5ts4-assembly3_C  TM=7.640E-01  e=8.913E-07  synthetic construct
  5tph-assembly1_A  TM=5.712E-01  e=2.135E-07  synthetic construct